Protein AF-A0A7J7GX00-F1 (afdb_monomer)

Structure (mmCIF, N/CA/C/O backbone):
data_AF-A0A7J7GX00-F1
#
_entry.id   AF-A0A7J7GX00-F1
#
loop_
_atom_site.group_PDB
_atom_site.id
_atom_site.type_symbol
_atom_site.label_atom_id
_atom_site.label_alt_id
_atom_site.label_comp_id
_atom_site.label_asym_id
_atom_site.label_entity_id
_atom_site.label_seq_id
_atom_site.pdbx_PDB_ins_code
_atom_site.Cartn_x
_atom_site.Cartn_y
_atom_site.Cartn_z
_atom_site.occupancy
_atom_site.B_iso_or_equiv
_atom_site.auth_seq_id
_atom_site.auth_comp_id
_atom_site.auth_asym_id
_atom_site.auth_atom_id
_atom_site.pdbx_PDB_model_num
ATOM 1 N N . MET A 1 1 ? 11.436 7.349 -12.119 1.00 51.53 1 MET A N 1
ATOM 2 C CA . MET A 1 1 ? 11.198 6.548 -13.334 1.00 51.53 1 MET A CA 1
ATOM 3 C C . MET A 1 1 ? 10.056 5.597 -13.059 1.00 51.53 1 MET A C 1
ATOM 5 O O . MET A 1 1 ? 10.144 4.796 -12.135 1.00 51.53 1 MET A O 1
ATOM 9 N N . GLU A 1 2 ? 8.980 5.756 -13.819 1.00 63.19 2 GLU A N 1
ATOM 10 C CA . GLU A 1 2 ? 7.873 4.807 -13.899 1.00 63.19 2 GLU A CA 1
ATOM 11 C C . GLU A 1 2 ? 8.406 3.452 -14.366 1.00 63.19 2 GLU A C 1
ATOM 13 O O . GLU A 1 2 ? 9.177 3.374 -15.322 1.00 63.19 2 GLU A O 1
ATOM 18 N N . SER A 1 3 ? 8.040 2.376 -13.676 1.00 74.12 3 SER A N 1
ATOM 19 C CA . SER A 1 3 ? 8.505 1.036 -14.024 1.00 74.12 3 SER A CA 1
ATOM 20 C C . SER A 1 3 ? 7.392 0.028 -13.820 1.00 74.12 3 SER A C 1
ATOM 22 O O . SER A 1 3 ? 6.850 -0.077 -12.718 1.00 74.12 3 SER A O 1
ATOM 24 N N . LYS A 1 4 ? 7.093 -0.748 -14.864 1.00 86.62 4 LYS A N 1
ATOM 25 C CA . LYS A 1 4 ? 6.171 -1.881 -14.772 1.00 86.62 4 LYS A CA 1
ATOM 26 C C . LYS A 1 4 ? 6.651 -2.866 -13.702 1.00 86.62 4 LYS A C 1
ATOM 28 O O . LYS A 1 4 ? 7.855 -3.092 -13.554 1.00 86.62 4 LYS A O 1
ATOM 33 N N . PHE A 1 5 ? 5.706 -3.460 -12.980 1.00 90.75 5 PHE A N 1
ATOM 34 C CA . PHE A 1 5 ? 6.005 -4.557 -12.068 1.00 90.75 5 PHE A CA 1
ATOM 35 C C . PHE A 1 5 ? 6.559 -5.752 -12.845 1.00 90.75 5 PHE A C 1
ATOM 37 O O . PHE A 1 5 ? 6.059 -6.110 -13.913 1.00 90.75 5 PHE A O 1
ATOM 44 N N . ASP A 1 6 ? 7.606 -6.364 -12.301 1.00 91.69 6 ASP A N 1
ATOM 45 C CA . ASP A 1 6 ? 8.187 -7.576 -12.863 1.00 91.69 6 ASP A CA 1
ATOM 46 C C . ASP A 1 6 ? 7.289 -8.770 -12.524 1.00 91.69 6 ASP A C 1
ATOM 48 O O . ASP A 1 6 ? 7.096 -9.105 -11.351 1.00 91.69 6 ASP A O 1
ATOM 52 N N . LYS A 1 7 ? 6.740 -9.424 -13.553 1.00 93.81 7 LYS A N 1
ATOM 53 C CA . LYS A 1 7 ? 5.835 -10.569 -13.385 1.00 93.81 7 LYS A CA 1
ATOM 54 C C . LYS A 1 7 ? 6.489 -11.709 -12.602 1.00 93.81 7 LYS A C 1
ATOM 56 O O . LYS A 1 7 ? 5.811 -12.350 -11.809 1.00 93.81 7 LYS A O 1
ATOM 61 N N . THR A 1 8 ? 7.801 -11.913 -12.743 1.00 95.12 8 THR A N 1
ATOM 62 C CA . THR A 1 8 ? 8.544 -12.978 -12.037 1.00 95.12 8 THR A CA 1
ATOM 63 C C . THR A 1 8 ? 8.614 -12.762 -10.522 1.00 95.12 8 THR A C 1
ATOM 65 O O . THR A 1 8 ? 8.912 -13.680 -9.756 1.00 95.12 8 THR A O 1
ATOM 68 N N . ARG A 1 9 ? 8.314 -11.539 -10.074 1.00 93.56 9 ARG A N 1
ATOM 69 C CA . ARG A 1 9 ? 8.284 -11.140 -8.666 1.00 93.56 9 ARG A CA 1
ATOM 70 C C . ARG A 1 9 ? 6.882 -11.105 -8.077 1.00 93.56 9 ARG A C 1
ATOM 72 O O . ARG A 1 9 ? 6.733 -10.752 -6.911 1.00 93.56 9 ARG A O 1
ATOM 79 N N . THR A 1 10 ? 5.874 -11.454 -8.870 1.00 96.25 10 THR A N 1
ATOM 80 C CA . THR A 1 10 ? 4.509 -11.623 -8.383 1.00 96.25 10 THR A CA 1
ATOM 81 C C . THR A 1 10 ? 4.395 -12.990 -7.725 1.00 96.25 10 THR A C 1
ATOM 83 O O . THR A 1 10 ? 4.744 -14.003 -8.331 1.00 96.25 10 THR A O 1
ATOM 86 N N . ARG A 1 11 ? 3.968 -13.022 -6.462 1.00 97.31 11 ARG A N 1
ATOM 87 C CA . ARG A 1 11 ? 3.878 -14.248 -5.654 1.00 97.31 11 ARG A CA 1
ATOM 88 C C . ARG A 1 11 ? 2.524 -14.283 -4.962 1.00 97.31 11 ARG A C 1
ATOM 90 O O . ARG A 1 11 ? 2.039 -13.235 -4.543 1.00 97.31 11 ARG A O 1
ATOM 97 N N . ASN A 1 12 ? 1.941 -15.468 -4.813 1.00 98.31 12 ASN A N 1
ATOM 98 C CA . ASN A 1 12 ? 0.751 -15.611 -3.982 1.00 98.31 12 ASN A CA 1
ATOM 99 C C . ASN A 1 12 ? 1.127 -15.348 -2.520 1.00 98.31 12 ASN A C 1
ATOM 101 O O . ASN A 1 12 ? 2.076 -15.943 -2.006 1.00 98.31 12 ASN A O 1
ATOM 105 N N . MET A 1 13 ? 0.420 -14.419 -1.884 1.00 97.81 13 MET A N 1
ATOM 106 C CA . MET A 1 13 ? 0.595 -14.062 -0.478 1.00 97.81 13 MET A CA 1
ATOM 107 C C . MET A 1 13 ? -0.769 -13.913 0.190 1.00 97.81 13 MET A C 1
ATOM 109 O O . MET A 1 13 ? -1.789 -13.725 -0.476 1.00 97.81 13 MET A O 1
ATOM 113 N N . ASN A 1 14 ? -0.766 -14.001 1.516 1.00 97.94 14 ASN A N 1
ATOM 114 C CA . ASN A 1 14 ? -1.960 -13.848 2.330 1.00 97.94 14 ASN A CA 1
ATOM 115 C C . ASN A 1 14 ? -2.483 -12.406 2.256 1.00 97.94 14 ASN A C 1
ATOM 117 O O . ASN A 1 14 ? -1.736 -11.451 2.476 1.00 97.94 14 ASN A O 1
ATOM 121 N N . PHE A 1 15 ? -3.775 -12.267 1.988 1.00 96.19 15 PHE A N 1
ATOM 122 C CA . PHE A 1 15 ? -4.535 -11.033 2.097 1.00 96.19 15 PHE A CA 1
ATOM 123 C C . PHE A 1 15 ? -5.619 -11.223 3.156 1.00 96.19 15 PHE A C 1
ATOM 125 O O . PHE A 1 15 ? -6.379 -12.188 3.100 1.00 96.19 15 PHE A O 1
ATOM 132 N N . HIS A 1 16 ? -5.659 -10.308 4.120 1.00 94.94 16 HIS A N 1
ATOM 133 C CA . HIS A 1 16 ? -6.591 -10.346 5.241 1.00 94.94 16 HIS A CA 1
ATOM 134 C C . HIS A 1 16 ? -7.862 -9.581 4.862 1.00 94.94 16 HIS A C 1
ATOM 136 O O . HIS A 1 1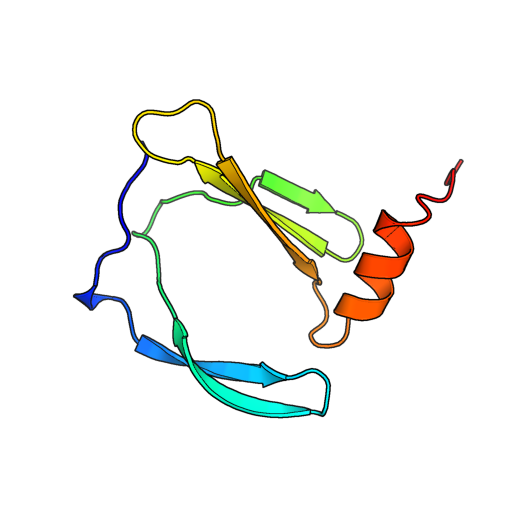6 ? -7.802 -8.380 4.589 1.00 94.94 16 HIS A O 1
ATOM 142 N N . LEU A 1 17 ? -8.990 -10.284 4.801 1.00 93.94 17 LEU A N 1
ATOM 143 C CA . LEU A 1 17 ? -10.307 -9.710 4.552 1.00 93.94 17 LEU A CA 1
ATOM 144 C C . LEU A 1 17 ? -10.884 -9.096 5.837 1.00 93.94 17 LEU A C 1
ATOM 146 O O . LEU A 1 17 ? -10.409 -9.347 6.945 1.00 93.94 17 LEU A O 1
ATOM 150 N N . LEU A 1 18 ? -11.907 -8.250 5.684 1.00 89.81 18 LEU A N 1
ATOM 151 C CA . LEU A 1 18 ? -12.507 -7.502 6.799 1.00 89.81 18 LEU A CA 1
ATOM 152 C C . LEU A 1 18 ? -13.277 -8.387 7.788 1.00 89.81 18 LEU A C 1
ATOM 154 O O . LEU A 1 18 ? -13.455 -7.997 8.936 1.00 89.81 18 LEU A O 1
ATOM 158 N N . ASP A 1 19 ? -13.741 -9.550 7.343 1.00 90.62 19 ASP A N 1
ATOM 159 C CA . ASP A 1 19 ? -14.410 -10.566 8.162 1.00 90.62 19 ASP A CA 1
ATOM 160 C C . ASP A 1 19 ? -13.421 -11.480 8.909 1.00 90.62 19 ASP A C 1
ATOM 162 O O . ASP A 1 19 ? -13.837 -12.351 9.671 1.00 90.62 19 ASP A O 1
ATOM 166 N N . GLY A 1 20 ? -12.114 -11.262 8.731 1.00 89.69 20 GLY A N 1
ATOM 167 C CA . GLY A 1 20 ? -11.051 -12.055 9.342 1.00 89.69 20 GLY A CA 1
ATOM 168 C C . GLY A 1 20 ? -10.602 -13.249 8.502 1.00 89.69 20 GLY A C 1
ATOM 169 O O . GLY A 1 20 ? -9.625 -13.903 8.876 1.00 89.69 20 GLY A O 1
ATOM 170 N N . GLU A 1 21 ? -11.244 -13.523 7.361 1.00 95.56 21 GLU A N 1
ATOM 171 C CA . GLU A 1 21 ? -10.768 -14.551 6.443 1.00 95.56 21 GLU A CA 1
ATOM 1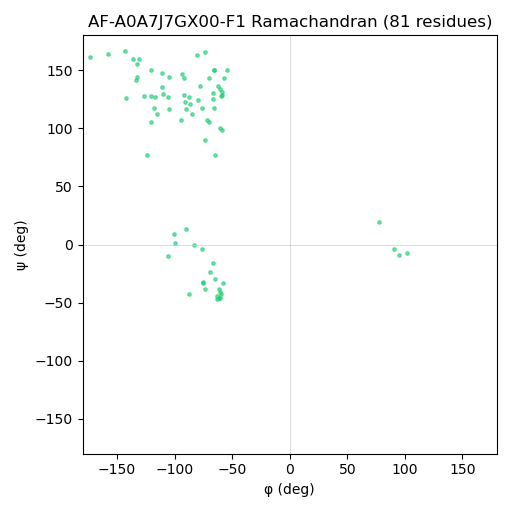72 C C . GLU A 1 21 ? -9.418 -14.169 5.822 1.00 95.56 21 GLU A C 1
ATOM 174 O O . GLU A 1 21 ? -9.083 -12.998 5.613 1.00 95.56 21 GLU A O 1
ATOM 179 N N . ILE A 1 22 ? -8.621 -15.189 5.502 1.00 97.12 22 ILE A N 1
ATOM 180 C CA . ILE A 1 22 ? -7.334 -15.027 4.830 1.00 97.12 22 ILE A CA 1
ATOM 181 C C . ILE A 1 22 ? -7.405 -15.735 3.486 1.00 97.12 22 ILE A C 1
ATOM 183 O O . ILE A 1 22 ? -7.532 -16.956 3.421 1.00 97.12 22 ILE A O 1
ATOM 187 N N . VAL A 1 23 ? -7.252 -14.966 2.411 1.00 97.62 23 VAL A N 1
ATOM 188 C CA . VAL A 1 23 ? -7.211 -15.486 1.040 1.00 97.62 23 VAL A CA 1
ATOM 189 C C . VAL A 1 23 ? -5.815 -15.329 0.452 1.00 97.62 23 VAL A C 1
ATOM 191 O O . VAL A 1 23 ? -5.099 -14.377 0.759 1.00 97.62 23 VAL A O 1
ATOM 194 N N . GLN A 1 24 ? -5.404 -16.257 -0.410 1.00 98.44 24 GLN A N 1
ATOM 195 C CA . GLN A 1 24 ? -4.154 -16.121 -1.156 1.00 98.44 24 GLN A CA 1
ATOM 196 C C . GLN A 1 24 ? -4.403 -15.423 -2.489 1.00 98.44 24 GLN A C 1
ATOM 198 O O . GLN A 1 24 ? -5.180 -15.903 -3.311 1.00 98.44 24 GLN A O 1
ATOM 203 N N . VAL A 1 25 ? -3.710 -14.310 -2.721 1.00 98.00 25 VAL A N 1
ATOM 204 C CA . VAL A 1 25 ? -3.807 -13.535 -3.968 1.00 98.00 25 VAL A CA 1
ATOM 205 C C . VAL A 1 25 ? -2.413 -13.192 -4.499 1.00 98.00 25 VAL A C 1
ATOM 207 O O . VAL A 1 25 ? -1.457 -13.155 -3.722 1.00 98.00 25 VAL A O 1
ATOM 210 N N . PRO A 1 26 ? -2.248 -12.949 -5.809 1.00 98.06 26 PRO A N 1
ATOM 211 C CA . PRO A 1 26 ? -0.959 -12.577 -6.385 1.00 98.06 26 PRO A CA 1
ATOM 212 C C . PRO A 1 26 ? -0.555 -11.143 -5.996 1.00 98.06 26 PRO A C 1
ATOM 214 O O . PRO A 1 26 ? -1.090 -10.167 -6.521 1.00 98.06 26 PRO A O 1
ATOM 217 N N . PHE A 1 27 ? 0.433 -10.997 -5.111 1.00 96.50 27 PHE A N 1
ATOM 218 C CA . PHE A 1 27 ? 0.999 -9.704 -4.719 1.00 96.50 27 PHE A CA 1
ATOM 219 C C . PHE A 1 27 ? 2.108 -9.284 -5.686 1.00 96.50 27 PHE A C 1
ATOM 221 O O . PHE A 1 27 ? 3.133 -9.957 -5.821 1.00 96.50 27 PHE A O 1
ATOM 228 N N . MET A 1 28 ? 1.932 -8.130 -6.331 1.00 94.50 28 MET A N 1
ATOM 229 C CA . MET A 1 28 ? 2.970 -7.494 -7.144 1.00 94.50 28 MET A CA 1
ATOM 230 C C . MET A 1 28 ? 3.990 -6.782 -6.247 1.00 94.50 28 MET A C 1
ATOM 232 O O . MET A 1 28 ? 3.618 -6.064 -5.323 1.00 94.50 28 MET A O 1
ATOM 236 N N . THR A 1 29 ? 5.285 -6.931 -6.543 1.00 91.19 29 THR A N 1
ATOM 237 C CA . THR A 1 29 ? 6.366 -6.290 -5.773 1.00 91.19 29 THR A CA 1
ATOM 238 C C . THR A 1 29 ? 7.287 -5.489 -6.687 1.00 91.19 29 THR A C 1
ATOM 240 O O . THR A 1 29 ? 7.802 -6.009 -7.680 1.00 91.19 29 THR A O 1
ATOM 243 N N . SER A 1 30 ? 7.523 -4.220 -6.351 1.00 89.00 30 SER A N 1
ATOM 244 C CA . SER A 1 30 ? 8.400 -3.335 -7.122 1.00 89.00 30 SER A CA 1
ATOM 245 C C . SER A 1 30 ? 9.883 -3.676 -6.942 1.00 89.00 30 SER A C 1
ATOM 247 O O . SER A 1 30 ? 10.289 -4.436 -6.052 1.00 89.00 30 SER A O 1
ATOM 249 N N . LYS A 1 31 ? 10.732 -3.125 -7.818 1.00 84.88 31 LYS A N 1
ATOM 250 C CA . LYS A 1 31 ? 12.182 -3.308 -7.715 1.00 84.88 31 LYS A CA 1
ATOM 251 C C . LYS A 1 31 ? 12.727 -2.651 -6.445 1.00 84.88 31 LYS A C 1
ATOM 253 O O . LYS A 1 31 ? 12.179 -1.676 -5.938 1.00 84.88 31 LYS A O 1
ATOM 258 N N . ARG A 1 32 ? 13.814 -3.208 -5.900 1.00 76.25 32 ARG A N 1
ATOM 259 C CA . ARG A 1 32 ? 14.463 -2.638 -4.710 1.00 76.25 32 ARG A CA 1
ATOM 260 C C . ARG A 1 32 ? 14.906 -1.210 -5.054 1.00 76.25 32 ARG A C 1
ATOM 262 O O . ARG A 1 32 ? 15.545 -1.015 -6.080 1.00 76.25 32 ARG A O 1
ATOM 269 N N . GLY A 1 33 ? 14.529 -0.234 -4.229 1.00 73.81 33 GLY A N 1
ATOM 270 C CA . GLY A 1 33 ? 14.791 1.191 -4.475 1.00 73.81 33 GLY A CA 1
ATOM 271 C C . GLY A 1 33 ? 13.650 1.960 -5.158 1.00 73.81 33 GLY A C 1
ATOM 272 O O . GLY A 1 33 ? 13.695 3.189 -5.184 1.00 73.81 33 GLY A O 1
ATOM 273 N N . SER A 1 34 ? 12.596 1.290 -5.641 1.00 79.44 34 SER A N 1
ATOM 274 C CA . SER A 1 34 ? 11.377 1.958 -6.111 1.00 79.44 34 SER A CA 1
ATOM 275 C C . SER A 1 34 ? 10.616 2.563 -4.925 1.00 79.44 34 SER A C 1
ATOM 277 O O . SER A 1 34 ? 9.994 1.847 -4.139 1.00 79.44 34 SER A O 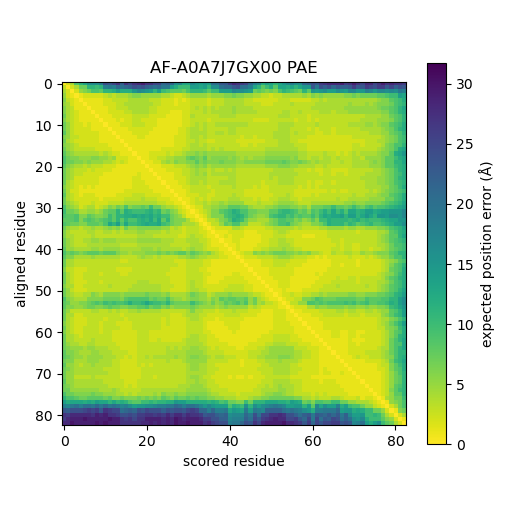1
ATOM 279 N N . ARG A 1 35 ? 10.669 3.892 -4.778 1.00 80.62 35 ARG A N 1
ATOM 280 C CA . ARG A 1 35 ? 9.888 4.622 -3.772 1.00 80.62 35 ARG A CA 1
ATOM 281 C C . ARG A 1 35 ? 8.492 4.925 -4.310 1.00 80.62 35 ARG A C 1
ATOM 283 O O . ARG A 1 35 ? 8.346 5.734 -5.217 1.00 80.62 35 ARG A O 1
ATOM 290 N N . HIS A 1 36 ? 7.489 4.287 -3.712 1.00 90.25 36 HIS A N 1
ATOM 291 C CA . HIS A 1 36 ? 6.071 4.595 -3.935 1.00 90.25 36 HIS A CA 1
ATOM 292 C C . HIS A 1 36 ? 5.442 5.347 -2.763 1.00 90.25 36 HIS A C 1
ATOM 294 O O . HIS A 1 36 ? 4.314 5.802 -2.879 1.00 90.25 36 HIS A O 1
ATOM 300 N N . LEU A 1 37 ? 6.137 5.466 -1.627 1.00 92.62 37 LEU A N 1
ATOM 301 C CA . LEU A 1 37 ? 5.615 6.174 -0.463 1.00 92.62 37 LEU A CA 1
ATOM 302 C C . LEU A 1 37 ? 5.457 7.661 -0.795 1.00 92.62 37 LEU A C 1
ATOM 304 O O . LEU A 1 37 ? 6.444 8.339 -1.071 1.00 92.62 37 LEU A O 1
ATOM 308 N N . TYR A 1 38 ? 4.217 8.138 -0.748 1.00 94.62 38 TYR A N 1
ATOM 309 C CA . TYR A 1 38 ? 3.869 9.545 -0.901 1.00 94.62 38 TYR A CA 1
ATOM 310 C C . TYR A 1 38 ? 3.916 10.268 0.448 1.00 94.62 38 TYR A C 1
ATOM 312 O O . TYR A 1 38 ? 4.461 11.361 0.546 1.00 94.62 38 TYR A O 1
ATOM 320 N N . GLY A 1 39 ? 3.397 9.639 1.508 1.00 95.06 39 GLY A N 1
ATOM 321 C CA . GLY A 1 39 ? 3.410 10.224 2.846 1.00 95.06 39 GLY A CA 1
ATOM 322 C C . GLY A 1 39 ? 2.903 9.283 3.934 1.00 95.06 39 GLY A C 1
ATOM 323 O O . GLY A 1 39 ? 2.224 8.291 3.656 1.00 95.06 39 GLY A O 1
ATOM 324 N N . LEU A 1 40 ? 3.244 9.616 5.177 1.00 95.62 40 LEU A N 1
ATOM 325 C CA . LEU A 1 40 ? 2.765 8.961 6.392 1.00 95.62 40 LEU A CA 1
ATOM 326 C C . LEU A 1 40 ? 1.858 9.931 7.143 1.00 95.62 40 LEU A C 1
ATOM 328 O O . LEU A 1 40 ? 2.191 11.102 7.296 1.00 95.62 40 LEU A O 1
ATOM 332 N N . PHE A 1 41 ? 0.730 9.430 7.624 1.00 92.56 41 PHE A N 1
ATOM 333 C CA . PHE A 1 41 ? -0.273 10.202 8.340 1.00 92.56 41 PHE A CA 1
ATOM 334 C C . PHE A 1 41 ? -0.651 9.465 9.624 1.00 92.56 41 PHE A C 1
ATOM 336 O O . PHE A 1 41 ? -0.461 8.252 9.746 1.00 92.56 41 PHE A O 1
ATOM 343 N N . GLY A 1 42 ? -1.219 10.189 10.589 1.00 90.62 42 GLY A N 1
ATOM 344 C CA . GLY A 1 42 ? -1.756 9.583 11.807 1.00 90.62 42 GLY A CA 1
ATOM 345 C C . GLY A 1 42 ? -2.842 8.551 11.478 1.00 90.62 42 GLY A C 1
ATOM 346 O O . GLY A 1 42 ? -3.990 8.922 11.213 1.00 90.62 42 GLY A O 1
ATOM 347 N N . GLY A 1 43 ? -2.457 7.270 11.472 1.00 92.69 43 GLY A N 1
ATOM 348 C CA . GLY A 1 43 ? -3.317 6.102 11.250 1.00 92.69 43 GLY A CA 1
ATOM 349 C C . GLY A 1 43 ? -3.265 5.460 9.856 1.00 92.69 43 GLY A C 1
ATOM 350 O O . GLY A 1 43 ? -3.853 4.395 9.676 1.00 92.69 43 GLY A O 1
ATOM 351 N N . TYR A 1 44 ? -2.585 6.052 8.868 1.00 96.00 44 TYR A N 1
ATOM 352 C CA . TYR A 1 44 ? -2.502 5.487 7.514 1.00 96.00 44 TYR A CA 1
ATOM 353 C C . TYR A 1 44 ? -1.291 6.012 6.733 1.00 96.00 44 TYR A C 1
ATOM 355 O O . TYR A 1 4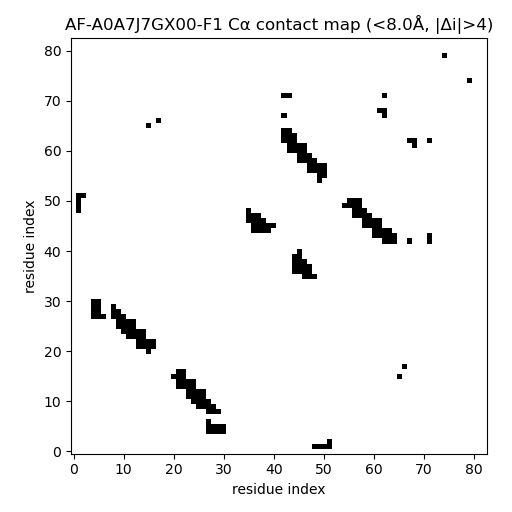4 ? -0.695 7.032 7.073 1.00 96.00 44 TYR A O 1
ATOM 363 N N . LYS A 1 45 ? -0.941 5.335 5.642 1.00 96.00 45 LYS A N 1
ATOM 364 C CA . LYS A 1 45 ? 0.076 5.766 4.675 1.00 96.00 45 LYS A CA 1
ATOM 365 C C . LYS A 1 45 ? -0.529 5.910 3.289 1.00 96.00 45 LYS A 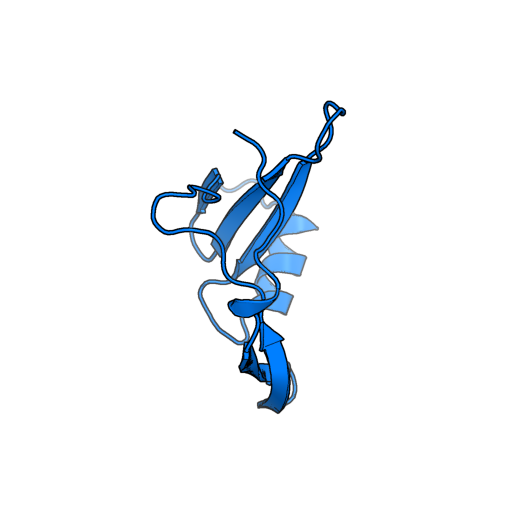C 1
ATOM 367 O O . LYS A 1 45 ? -1.470 5.198 2.942 1.00 96.00 45 LYS A O 1
ATOM 372 N N . ILE A 1 46 ? 0.028 6.817 2.495 1.00 96.81 46 ILE A N 1
ATOM 373 C CA . ILE A 1 46 ? -0.345 6.992 1.093 1.00 96.81 46 ILE A CA 1
ATOM 374 C C . ILE A 1 46 ? 0.806 6.508 0.223 1.00 96.81 46 ILE A C 1
ATOM 376 O O . ILE A 1 46 ? 1.952 6.925 0.411 1.00 96.81 46 ILE A O 1
ATOM 380 N N . LEU A 1 47 ? 0.500 5.649 -0.745 1.00 95.38 47 LEU A N 1
ATOM 381 C CA . LEU A 1 47 ? 1.399 5.325 -1.845 1.00 95.38 47 LEU A CA 1
ATOM 382 C C . LEU A 1 47 ? 0.908 6.013 -3.119 1.00 95.38 47 LEU A C 1
ATOM 384 O O . LEU A 1 47 ? -0.296 6.094 -3.333 1.00 95.38 47 LEU A O 1
ATOM 388 N N . SER A 1 48 ? 1.826 6.468 -3.967 1.00 94.75 48 SER A N 1
ATOM 389 C CA . SER A 1 48 ? 1.538 6.986 -5.305 1.00 94.75 48 SER A CA 1
ATOM 390 C C . SER A 1 48 ? 2.281 6.162 -6.356 1.00 94.75 48 SER A C 1
ATOM 392 O O . SER A 1 48 ? 3.493 5.931 -6.254 1.00 94.75 48 SER A O 1
ATOM 394 N N . ILE A 1 49 ? 1.541 5.689 -7.358 1.00 92.44 49 ILE A N 1
ATOM 395 C CA . ILE A 1 49 ? 2.068 4.952 -8.505 1.00 92.44 49 ILE A CA 1
ATOM 396 C C . ILE A 1 49 ? 1.712 5.725 -9.782 1.00 92.44 49 ILE A C 1
ATOM 398 O O . ILE A 1 49 ? 0.549 5.698 -10.194 1.00 92.44 49 ILE A O 1
ATOM 402 N N . PRO A 1 50 ? 2.682 6.409 -10.412 1.00 9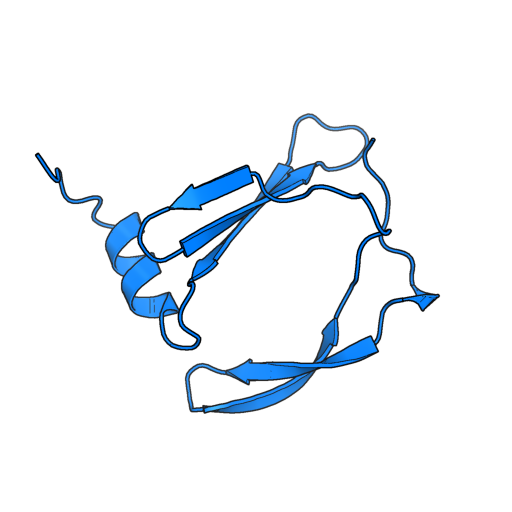1.50 50 PRO A N 1
ATOM 403 C CA . PRO A 1 50 ? 2.447 7.127 -11.659 1.00 91.50 50 PRO A CA 1
ATOM 404 C C . PRO A 1 50 ? 2.217 6.172 -12.837 1.00 91.50 50 PRO A C 1
ATOM 406 O O . PRO A 1 50 ? 2.844 5.109 -12.926 1.00 91.50 50 PRO A O 1
ATOM 409 N N . TYR A 1 51 ? 1.316 6.555 -13.744 1.00 90.94 51 TYR A N 1
ATOM 410 C CA . TYR A 1 51 ? 1.030 5.819 -14.974 1.00 90.94 51 TYR A CA 1
ATOM 411 C C . TYR A 1 51 ? 1.890 6.307 -16.130 1.00 90.94 51 TYR A C 1
ATOM 413 O O . TYR A 1 51 ? 1.879 7.489 -16.473 1.00 90.94 51 TYR A O 1
ATOM 421 N N . GLN A 1 52 ? 2.546 5.356 -16.796 1.00 87.56 52 GLN A N 1
ATOM 422 C CA . GLN A 1 52 ? 3.440 5.657 -17.903 1.00 87.56 52 GLN A CA 1
ATOM 423 C C . GLN A 1 52 ? 2.743 6.401 -19.043 1.00 87.56 52 GLN A C 1
ATOM 425 O O . GLN A 1 52 ? 1.738 5.931 -19.573 1.00 87.56 52 GLN A O 1
ATOM 430 N N . GLY A 1 53 ? 3.337 7.523 -19.456 1.00 87.56 53 GLY A N 1
ATOM 431 C CA . GLY A 1 53 ? 2.855 8.316 -20.590 1.00 87.56 53 GLY A CA 1
ATOM 432 C C . GLY A 1 53 ? 1.639 9.187 -20.271 1.00 87.56 53 GLY A C 1
ATOM 433 O O . GLY A 1 53 ? 0.929 9.596 -21.186 1.00 87.56 53 GLY A O 1
ATOM 434 N N . SER A 1 54 ? 1.380 9.462 -18.992 1.00 89.31 54 SER A N 1
ATOM 435 C CA . SER A 1 54 ? 0.290 10.334 -18.563 1.00 89.31 54 SER A CA 1
ATOM 436 C C . SER A 1 54 ? 0.694 11.177 -17.356 1.00 89.31 54 SER A C 1
ATOM 438 O O . SER A 1 54 ? 1.655 10.860 -16.664 1.00 89.31 54 SER A O 1
ATOM 440 N N . ASN A 1 55 ? -0.101 12.201 -17.050 1.00 90.88 55 ASN A N 1
ATOM 441 C CA . ASN A 1 55 ? 0.036 12.970 -15.808 1.00 90.88 55 ASN A CA 1
ATOM 442 C C . ASN A 1 55 ? -0.806 12.378 -14.661 1.00 90.88 55 ASN A C 1
ATOM 444 O O . ASN A 1 55 ? -1.029 13.039 -13.649 1.00 90.88 55 ASN A O 1
ATOM 448 N N . PHE A 1 56 ? -1.312 11.150 -14.821 1.00 93.12 56 PHE A N 1
ATOM 449 C CA . PHE A 1 56 ? -2.140 10.487 -13.820 1.00 93.12 56 PHE A CA 1
ATOM 450 C C . PHE A 1 56 ? -1.305 9.605 -12.896 1.00 93.12 56 PHE A C 1
ATOM 452 O O . PHE A 1 56 ? -0.322 8.979 -13.291 1.00 93.12 56 PHE A O 1
ATOM 459 N N . SER A 1 57 ? -1.741 9.518 -11.643 1.00 94.19 57 SER A N 1
ATOM 460 C CA . SER A 1 57 ? -1.182 8.614 -10.640 1.00 94.19 57 SER A CA 1
ATOM 461 C C . SER A 1 57 ? -2.303 7.900 -9.900 1.00 94.19 57 SER A C 1
ATOM 463 O O . SER A 1 57 ? -3.338 8.495 -9.600 1.00 94.19 57 SER A O 1
ATOM 465 N N . MET A 1 58 ? -2.090 6.625 -9.590 1.00 94.50 58 MET A N 1
ATOM 466 C CA . MET A 1 58 ? -2.944 5.872 -8.680 1.00 94.50 58 MET A CA 1
ATOM 467 C C . MET A 1 58 ? -2.456 6.074 -7.249 1.00 94.50 58 MET A C 1
ATOM 469 O O . MET A 1 58 ? -1.286 5.827 -6.949 1.00 94.50 58 MET A O 1
ATOM 473 N N . TYR A 1 59 ? -3.363 6.484 -6.365 1.00 95.75 59 TYR A N 1
ATOM 474 C CA . TYR A 1 59 ? -3.077 6.662 -4.946 1.00 95.75 59 TYR A CA 1
ATOM 475 C C . TYR A 1 59 ? -3.696 5.531 -4.129 1.00 95.75 59 TYR A C 1
ATOM 477 O O . TYR A 1 59 ? -4.897 5.282 -4.212 1.00 95.75 59 TYR A O 1
ATOM 485 N N . PHE A 1 60 ? -2.881 4.874 -3.309 1.00 95.31 60 PHE A N 1
ATOM 486 C CA . PHE A 1 60 ? -3.338 3.868 -2.355 1.00 95.31 60 PHE A CA 1
ATOM 487 C C . PHE A 1 60 ? -3.318 4.455 -0.954 1.00 95.31 60 PHE A C 1
ATOM 489 O O . PHE A 1 60 ? -2.251 4.772 -0.430 1.00 95.31 60 PHE A O 1
ATOM 496 N N . PHE A 1 61 ? -4.491 4.562 -0.343 1.00 96.00 61 PHE A N 1
ATOM 497 C CA . PHE A 1 61 ? -4.651 4.948 1.052 1.00 96.00 61 PHE A CA 1
ATOM 498 C C . PHE A 1 61 ? -4.727 3.672 1.883 1.00 96.00 61 PHE A C 1
ATOM 500 O O . PHE A 1 61 ? -5.711 2.940 1.816 1.00 96.00 61 PHE A O 1
ATOM 507 N N . LEU A 1 62 ? -3.662 3.382 2.624 1.00 96.00 62 LEU A N 1
ATOM 508 C CA . LEU A 1 62 ? -3.499 2.119 3.331 1.00 96.00 62 LEU A CA 1
ATOM 509 C C . LEU A 1 62 ? -3.490 2.372 4.844 1.00 96.00 62 LEU A C 1
ATOM 511 O O . LEU A 1 62 ? -2.539 2.993 5.331 1.00 96.00 62 LEU A O 1
ATOM 515 N N . PRO A 1 63 ? -4.513 1.916 5.592 1.00 96.31 63 PRO A N 1
ATOM 516 C CA . PRO A 1 63 ? -4.498 1.956 7.050 1.00 96.31 63 PRO A CA 1
ATOM 517 C C . PRO A 1 63 ? -3.255 1.268 7.628 1.00 96.31 63 PRO A C 1
ATOM 519 O O . PRO A 1 63 ? -2.708 0.338 7.032 1.00 96.31 63 PRO A O 1
ATOM 522 N N . ASN A 1 64 ? -2.801 1.729 8.793 1.00 95.00 64 ASN A N 1
ATOM 523 C CA . ASN A 1 64 ? -1.718 1.055 9.515 1.00 95.00 64 ASN A CA 1
ATOM 524 C C . ASN A 1 64 ? -2.202 -0.236 10.195 1.00 95.00 64 ASN A C 1
ATOM 526 O O . ASN A 1 64 ? -1.433 -1.186 10.311 1.00 95.00 64 ASN A O 1
ATOM 530 N N . GLU A 1 65 ? -3.465 -0.253 10.624 1.00 93.81 65 GLU A N 1
ATOM 531 C CA . GLU A 1 65 ? -4.150 -1.386 11.255 1.00 93.81 65 GLU A CA 1
ATOM 532 C C . GLU A 1 65 ? -4.873 -2.232 10.194 1.00 93.81 65 GLU A C 1
ATOM 534 O O . GLU A 1 65 ? -5.426 -1.691 9.234 1.00 93.81 65 GLU A O 1
ATOM 539 N N . THR A 1 66 ? -4.893 -3.556 10.357 1.00 91.25 66 THR A N 1
ATOM 540 C CA . THR A 1 66 ? -5.489 -4.503 9.391 1.00 91.25 66 THR A CA 1
ATOM 541 C C . THR A 1 66 ? -7.005 -4.357 9.247 1.00 91.25 66 THR A C 1
ATOM 543 O O . THR A 1 66 ? -7.544 -4.568 8.167 1.00 91.25 66 THR A O 1
ATOM 546 N N . ASP A 1 67 ? -7.685 -3.934 10.307 1.00 90.44 67 ASP A N 1
ATOM 547 C CA . ASP A 1 67 ? -9.119 -3.645 10.389 1.00 90.44 67 ASP A CA 1
ATOM 548 C C . ASP A 1 67 ? -9.422 -2.134 10.306 1.00 90.44 67 ASP A C 1
ATOM 550 O O . ASP A 1 67 ? -10.560 -1.699 10.470 1.00 90.44 67 ASP A O 1
ATOM 554 N N . GLY A 1 68 ? -8.419 -1.303 9.996 1.00 93.44 68 GLY A N 1
ATOM 555 C CA . GLY A 1 68 ? -8.523 0.159 10.033 1.00 93.44 68 GLY A CA 1
ATOM 556 C C . GLY A 1 68 ? -9.282 0.801 8.863 1.00 93.44 68 GLY A C 1
ATOM 557 O O . GLY A 1 68 ? -9.462 2.024 8.844 1.00 93.44 68 GLY A O 1
ATOM 558 N N . LEU A 1 69 ? -9.729 0.022 7.871 1.00 94.19 69 LEU A N 1
ATOM 559 C CA . LEU A 1 69 ? -10.369 0.551 6.660 1.00 94.19 69 LEU A CA 1
ATOM 560 C C . 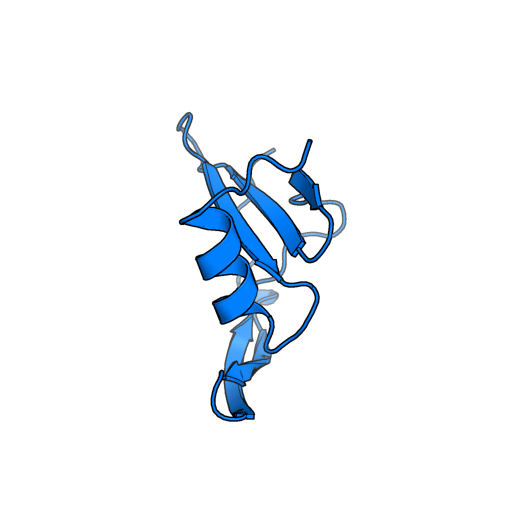LEU A 1 69 ? -11.671 1.327 6.947 1.00 94.19 69 LEU A C 1
ATOM 562 O O . LEU A 1 69 ? -11.793 2.447 6.443 1.00 94.19 69 LEU A O 1
ATOM 566 N N . PRO A 1 70 ? -12.617 0.843 7.782 1.00 93.12 70 PRO A N 1
ATOM 567 C CA . PRO A 1 70 ? -13.830 1.598 8.104 1.00 93.12 70 PRO A CA 1
ATOM 568 C C . PRO A 1 70 ? -13.531 2.947 8.776 1.00 93.12 70 PRO A C 1
ATOM 570 O O . PRO A 1 70 ? -14.132 3.966 8.426 1.00 93.12 70 PRO A O 1
ATOM 573 N N . LYS A 1 71 ? -12.554 2.980 9.696 1.00 93.00 71 LYS A N 1
ATOM 574 C CA . LYS A 1 71 ? -12.105 4.206 10.378 1.00 93.00 71 LYS A CA 1
ATOM 575 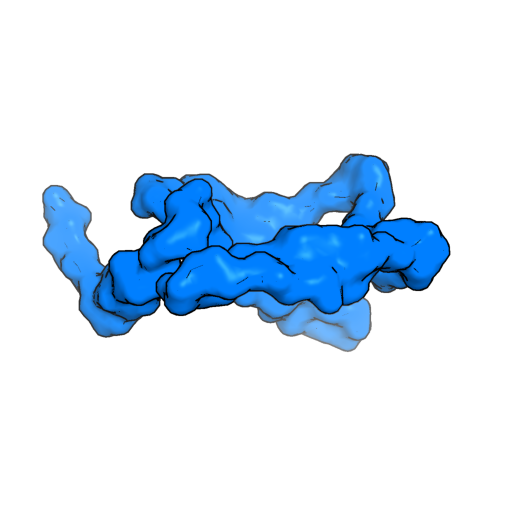C C . LYS A 1 71 ? -11.507 5.206 9.389 1.00 93.00 71 LYS A C 1
ATOM 577 O O . LY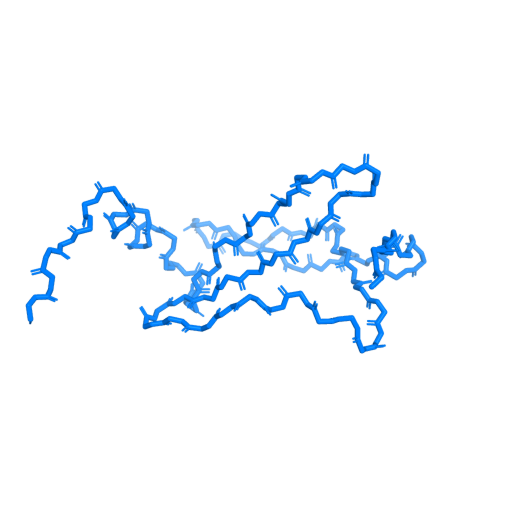S A 1 71 ? -11.845 6.389 9.439 1.00 93.00 71 LYS A O 1
ATOM 582 N N . LEU A 1 72 ? -10.672 4.734 8.461 1.00 94.12 72 LEU A N 1
ATOM 583 C CA . LEU A 1 72 ? -10.088 5.567 7.411 1.00 94.12 72 LEU A CA 1
ATOM 584 C C . LEU A 1 72 ? -11.161 6.138 6.475 1.00 94.12 72 LEU A C 1
ATOM 586 O O . LEU A 1 72 ? -11.168 7.340 6.223 1.00 94.12 72 LEU A O 1
ATOM 590 N N . VAL A 1 73 ? -12.106 5.315 6.010 1.00 94.06 73 VAL A N 1
ATOM 591 C CA . VAL A 1 73 ? -13.209 5.769 5.143 1.00 94.06 73 VAL A CA 1
ATOM 592 C C . VAL A 1 73 ? -14.055 6.832 5.845 1.00 94.06 73 VAL A C 1
ATOM 594 O O . VAL A 1 73 ? -14.395 7.842 5.230 1.00 94.06 73 VAL A O 1
ATOM 597 N N . LYS A 1 74 ? -14.361 6.650 7.137 1.00 93.38 74 LYS A N 1
ATOM 598 C CA . LYS A 1 74 ? -15.086 7.655 7.928 1.00 93.38 74 LYS A CA 1
ATOM 599 C C . LYS A 1 74 ? -14.311 8.975 8.006 1.00 93.38 74 LYS A C 1
ATOM 601 O O . LYS A 1 74 ? -14.902 10.021 7.757 1.00 93.38 74 LYS A O 1
ATOM 606 N N . LYS A 1 75 ? -13.001 8.916 8.277 1.00 90.44 75 LYS A N 1
ATOM 607 C CA . LYS A 1 75 ? -12.112 10.090 8.339 1.00 90.44 75 LYS A CA 1
ATOM 608 C C . LYS A 1 75 ? -12.032 10.849 7.009 1.00 90.44 75 LYS A C 1
ATOM 610 O O . LYS A 1 75 ? -11.985 12.070 7.017 1.00 90.44 75 LYS A O 1
ATOM 615 N N . LEU A 1 76 ? -12.022 10.148 5.873 1.00 89.50 76 LEU A N 1
ATOM 616 C CA . LEU A 1 76 ? -11.966 10.780 4.548 1.00 89.50 76 LEU A CA 1
ATOM 617 C C . LEU A 1 76 ? -13.305 11.397 4.119 1.00 89.50 76 LEU A C 1
ATOM 619 O O . LEU A 1 76 ? -13.310 12.402 3.416 1.00 89.50 76 LEU A O 1
ATOM 623 N N . LYS A 1 77 ? -14.435 10.801 4.521 1.00 87.88 77 LYS A N 1
ATOM 624 C CA . LYS A 1 77 ? -15.780 11.325 4.218 1.00 87.88 77 LYS A CA 1
ATOM 625 C C . LYS A 1 77 ? -16.129 12.554 5.047 1.00 87.88 77 LYS A C 1
ATOM 627 O O . LYS A 1 77 ? -16.768 13.472 4.548 1.00 87.88 77 LYS A O 1
ATOM 632 N N . TYR A 1 78 ? -15.720 12.541 6.307 1.00 84.25 78 TYR A N 1
ATOM 633 C CA . TYR A 1 78 ? -15.941 13.626 7.246 1.00 84.25 78 TYR A CA 1
ATOM 634 C C . TYR A 1 78 ? -14.576 14.044 7.774 1.00 84.25 78 TYR A C 1
ATOM 636 O O . TYR A 1 78 ? -14.211 13.617 8.872 1.00 84.25 78 TYR A O 1
ATOM 644 N N . PRO A 1 79 ? -13.790 14.804 6.986 1.00 67.19 79 PRO A N 1
ATOM 645 C CA . PRO A 1 79 ? -12.578 15.406 7.503 1.00 67.19 79 PRO A CA 1
ATOM 646 C C . PRO A 1 79 ? -13.024 16.329 8.631 1.00 67.19 79 PRO A C 1
ATOM 648 O O . PRO A 1 79 ? -13.587 17.397 8.394 1.00 67.19 79 PRO A O 1
ATOM 651 N N . THR A 1 80 ? -12.889 15.866 9.869 1.00 63.03 80 THR A N 1
ATOM 652 C CA . THR A 1 80 ? -13.121 16.726 11.013 1.00 63.03 80 THR A CA 1
ATOM 653 C C . THR A 1 80 ? -12.113 17.862 10.907 1.00 63.03 80 THR A C 1
ATOM 655 O O . THR A 1 80 ? -10.947 17.647 10.560 1.00 63.03 80 THR A O 1
ATOM 658 N N . LEU A 1 81 ? -12.599 19.087 11.108 1.00 52.12 81 LEU A N 1
ATOM 659 C CA . LEU A 1 81 ? -11.766 20.254 11.364 1.00 52.12 81 LEU A CA 1
ATOM 660 C C . LEU A 1 81 ? -11.081 19.993 12.705 1.00 52.12 81 LEU A C 1
ATOM 662 O O . LEU A 1 81 ? -11.543 20.461 13.740 1.00 52.12 81 LEU A O 1
ATOM 666 N N . ASP A 1 82 ? -10.051 19.156 12.704 1.00 49.06 82 ASP A N 1
ATOM 667 C CA . ASP A 1 82 ? -9.197 18.987 13.866 1.00 49.06 82 ASP A CA 1
ATOM 668 C C . ASP A 1 82 ? -8.346 20.266 13.932 1.00 49.06 82 ASP A C 1
ATOM 670 O O . ASP A 1 82 ? -7.326 20.394 13.252 1.00 49.06 82 ASP A O 1
ATOM 674 N N . SER A 1 83 ? -8.893 21.253 14.650 1.00 39.88 83 SER A N 1
ATOM 675 C CA . SER A 1 83 ? -8.239 22.456 15.176 1.00 39.88 83 SER A CA 1
ATOM 676 C C . SER A 1 83 ? -7.103 22.110 16.126 1.00 39.88 83 SER A C 1
ATOM 678 O O . SER A 1 83 ? -7.320 21.177 16.935 1.00 39.88 83 SER A O 1
#

Radius of gyration: 15.32 Å; Cα contacts (8 Å, |Δi|>4): 107; chains: 1; bounding box: 31×39×36 Å

Secondary structure (DSSP, 8-state):
---PPPGGG-EEEEEE-TTS-EEEEEE--PPTT---EEEEETTEEEEEEEPTTSS-EEEEEEESSTT-HHHHHHHHHS-----

Foldseek 3Di:
DQDDFDPVQFDFDWQADLVRDTDTDTDTDDDPPDAQWPDDDDFWTWGWHDDPPDPDIDIDTGGPDSNCVVVVVVCVVCVPPPD

pLDDT: mean 89.13, std 11.75, range [39.88, 98.44]

Solvent-accessible surface area (backbone atoms only — not comparable to full-atom values): 5377 Å² total; per-residue (Å²): 132,78,73,83,68,51,71,92,52,42,41,76,40,84,44,76,47,92,89,71,51,75,44,78,44,76,43,79,43,72,63,92,88,68,81,36,77,68,49,80,52,101,66,31,35,34,34,46,48,64,43,84,97,55,97,49,64,51,73,47,82,41,48,73,47,91,78,31,56,66,61,51,53,50,46,71,76,51,67,70,86,82,122

Nearest PDB structures (foldseek):
  7ahp-assembly1_A  TM=8.011E-01  e=1.371E-03  Ixodes ricinus
  7zas-assembly2_B  TM=8.249E-01  e=3.039E-03  Ixodes ricinus
  7pmu-assembly1_A  TM=7.697E-01  e=2.529E-03  Ixodes ricinus
  3f5n-assembly4_D  TM=7.830E-01  e=1.243E-02  Homo sapiens
  6kga-assembly1_B  TM=7.581E-01  e=2.157E-02  Dromaius novaehollandiae

Mean predicted aligned error: 5.31 Å

Sequence (83 aa):
MESKFDKTRTRNMNFHLLDGEIVQVPFMTSKRGSRHLYGLFGGYKILSIPYQGSNFSMYFFLPNETDGLPKLVKKLKYPTLDS

Organism: Camellia sinensis (NCBI:txid4442)

InterPro domains:
  IPR000215 Serpin family [PTHR11461] (2-81)
  IPR023796 Serpin domain [PF00079] (2-81)
  IPR036186 Serpin superfamily [SSF56574] (3-82)
  IPR042185 Serpin superfamily, domain 2 [G3DSA:2.30.39.10] (2-82)